Protein AF-A0A3D4ZHD2-F1 (afdb_monome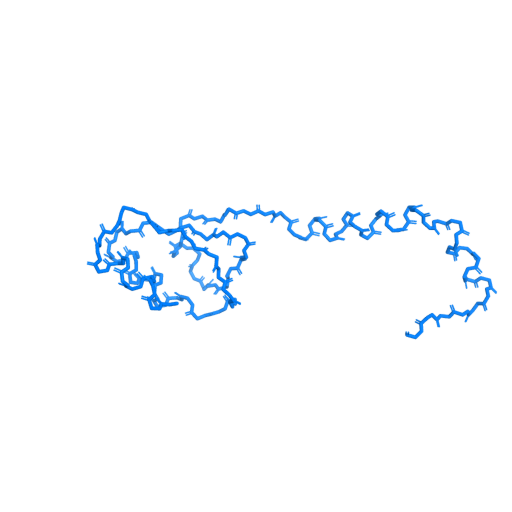r)

pLDDT: mean 89.54, std 13.88, range [41.22, 98.62]

Sequence (92 aa):
IKALRSFIAYQVDVIVFVPIVTDGWDNVLQEARDAGIPVLVTDRKIHVDDQSLYAGFIGTDSLREGRNAGLFVLDKFKNKSELLNETKEYIN

Foldseek 3Di:
DVVLVVCLVVLDQEAEDEDPDADDCAVSLVSCVVSVHAYEYEADHHDDPDPVSHPYYHHDPVVVVVVVVVVVVCVVCVVVVVVCVVVVDDDD

Structure (mmCIF, N/CA/C/O backbone):
data_AF-A0A3D4ZHD2-F1
#
_entry.id   AF-A0A3D4ZHD2-F1
#
loop_
_atom_site.group_PDB
_atom_site.id
_atom_site.type_symbol
_atom_site.label_atom_id
_atom_site.label_alt_id
_atom_site.label_comp_id
_atom_site.label_asym_id
_atom_site.label_entity_id
_atom_site.label_seq_id
_atom_site.pdbx_PDB_ins_code
_atom_site.Cartn_x
_atom_site.Cartn_y
_atom_site.Cartn_z
_atom_site.occupancy
_atom_site.B_iso_or_equiv
_atom_site.auth_seq_id
_atom_site.auth_comp_id
_atom_site.auth_asym_id
_atom_site.auth_atom_id
_atom_site.pdbx_PDB_model_num
ATOM 1 N N . ILE A 1 1 ? 2.731 4.441 11.469 1.00 89.19 1 ILE A N 1
ATOM 2 C CA . ILE A 1 1 ? 1.874 3.777 12.487 1.00 89.19 1 ILE A CA 1
ATOM 3 C C . ILE A 1 1 ? 1.145 4.774 13.399 1.00 89.19 1 ILE A C 1
ATOM 5 O O . ILE A 1 1 ? -0.075 4.749 13.389 1.00 89.19 1 ILE A O 1
ATOM 9 N N . LYS A 1 2 ? 1.816 5.684 14.137 1.00 93.25 2 LYS A N 1
ATOM 10 C CA . LYS A 1 2 ? 1.138 6.619 15.077 1.00 93.25 2 LYS A CA 1
ATOM 11 C C . LYS A 1 2 ? -0.047 7.387 14.463 1.00 93.25 2 LYS A C 1
ATOM 13 O O . LYS A 1 2 ? -1.101 7.437 15.077 1.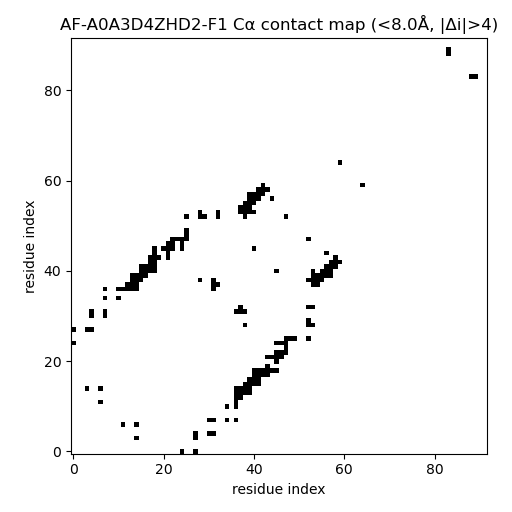00 93.25 2 LYS A O 1
ATOM 18 N N . ALA A 1 3 ? 0.114 7.923 13.251 1.00 94.44 3 ALA A N 1
ATOM 19 C CA . ALA A 1 3 ? -0.952 8.650 12.558 1.00 94.44 3 ALA A CA 1
ATOM 20 C C . ALA A 1 3 ? -2.200 7.788 12.287 1.00 94.44 3 ALA A C 1
ATOM 22 O O . ALA A 1 3 ? -3.306 8.250 12.535 1.00 94.44 3 ALA A O 1
ATOM 23 N N . LEU A 1 4 ? -2.029 6.527 11.862 1.00 96.19 4 LEU A N 1
ATOM 24 C CA . LEU A 1 4 ? -3.151 5.600 11.653 1.00 96.19 4 LEU A CA 1
ATOM 25 C C . LEU A 1 4 ? -3.946 5.410 12.948 1.00 96.19 4 LEU A C 1
ATOM 27 O O . LEU A 1 4 ? -5.158 5.559 12.941 1.00 96.19 4 LEU A O 1
ATOM 31 N N . ARG A 1 5 ? -3.263 5.175 14.074 1.00 97.69 5 ARG A N 1
ATOM 32 C CA . ARG A 1 5 ? -3.927 5.030 15.380 1.00 97.69 5 ARG A CA 1
ATOM 33 C C . ARG A 1 5 ? -4.682 6.284 15.809 1.00 97.69 5 ARG A C 1
ATOM 35 O O . ARG A 1 5 ? -5.755 6.175 16.389 1.00 97.69 5 ARG A O 1
ATOM 42 N N . SER A 1 6 ? -4.154 7.469 15.502 1.00 98.31 6 SER A N 1
ATOM 43 C CA . SER A 1 6 ? -4.882 8.722 15.727 1.00 98.31 6 SER A CA 1
ATOM 44 C C . SER A 1 6 ? -6.149 8.806 14.874 1.00 98.31 6 SER A C 1
ATOM 46 O O . SER A 1 6 ? -7.193 9.167 15.400 1.00 98.31 6 SER A O 1
ATOM 48 N N . PHE A 1 7 ? -6.094 8.418 13.598 1.00 98.19 7 PHE A N 1
ATOM 49 C CA . PHE A 1 7 ? -7.279 8.386 12.736 1.00 98.19 7 PHE A CA 1
ATOM 50 C C . PHE A 1 7 ? -8.322 7.358 13.186 1.00 98.19 7 PHE A C 1
ATOM 52 O O . PHE A 1 7 ? -9.511 7.662 13.159 1.00 98.19 7 PHE A O 1
ATOM 59 N N . ILE A 1 8 ? -7.885 6.194 13.676 1.00 98.31 8 ILE A N 1
ATOM 60 C CA . ILE A 1 8 ? -8.773 5.191 14.280 1.00 98.31 8 ILE A CA 1
ATOM 61 C C . ILE A 1 8 ? -9.474 5.774 15.513 1.00 98.31 8 ILE A C 1
ATOM 63 O O . ILE A 1 8 ? -10.693 5.694 15.626 1.00 98.31 8 ILE A O 1
ATOM 67 N N . ALA A 1 9 ? -8.725 6.426 16.409 1.00 98.31 9 ALA A N 1
ATOM 68 C CA . ALA A 1 9 ? -9.288 7.062 17.601 1.00 98.31 9 ALA A CA 1
ATOM 69 C C . ALA A 1 9 ? -10.268 8.202 17.274 1.00 98.31 9 ALA A C 1
ATOM 71 O O . ALA A 1 9 ? -11.216 8.429 18.021 1.00 98.31 9 ALA A O 1
ATOM 72 N N . TYR A 1 10 ? -10.053 8.912 16.165 1.00 98.38 10 TYR A N 1
ATOM 73 C CA . TYR A 1 10 ? -10.966 9.945 15.672 1.00 98.38 10 TYR A CA 1
ATOM 74 C C . TYR A 1 10 ? -12.174 9.393 14.913 1.00 98.38 10 TYR A C 1
ATOM 76 O O . TYR A 1 10 ? -13.033 10.184 14.537 1.00 98.38 10 TYR A O 1
ATOM 84 N N . GLN A 1 11 ? -12.248 8.074 14.703 1.00 97.75 11 GLN A N 1
ATOM 85 C CA . GLN A 1 11 ? -13.320 7.412 13.957 1.00 97.75 11 GLN A CA 1
ATOM 86 C C . GLN A 1 11 ? -13.567 8.053 12.586 1.00 97.75 11 GLN A C 1
ATOM 88 O O . GLN A 1 11 ? -14.698 8.366 12.224 1.00 97.75 11 GLN A O 1
ATOM 93 N N . VAL A 1 12 ? -12.489 8.288 11.832 1.00 98.56 12 VAL A N 1
ATOM 94 C CA . VAL A 1 12 ? -12.607 8.787 10.454 1.00 98.56 12 VAL A CA 1
ATOM 95 C C . VAL A 1 12 ? -13.344 7.779 9.567 1.00 98.56 12 VAL A C 1
ATOM 97 O O . VAL A 1 12 ? -13.270 6.575 9.803 1.00 98.56 12 VAL A O 1
ATOM 100 N N . ASP A 1 13 ? -13.982 8.256 8.498 1.00 98.62 13 ASP A N 1
ATOM 101 C CA . ASP A 1 13 ? -14.741 7.387 7.589 1.00 98.62 13 ASP A CA 1
ATOM 102 C C . ASP A 1 13 ? -13.851 6.446 6.761 1.00 98.62 13 ASP A C 1
ATOM 104 O O . ASP A 1 13 ? -14.250 5.330 6.440 1.00 98.62 13 ASP A O 1
ATOM 108 N N . VAL A 1 14 ? -12.653 6.901 6.375 1.00 98.31 14 VAL A N 1
ATOM 109 C CA . VAL A 1 14 ? -11.698 6.155 5.539 1.00 98.31 14 VAL A CA 1
ATOM 110 C C . VAL A 1 14 ? -10.272 6.587 5.879 1.00 98.31 14 VAL A C 1
ATOM 112 O O . VAL A 1 14 ? -10.009 7.770 6.106 1.00 98.31 14 VAL A O 1
ATOM 115 N N . ILE A 1 15 ? -9.322 5.649 5.839 1.00 98.44 15 ILE A N 1
ATOM 116 C CA . ILE A 1 15 ? -7.885 5.945 5.917 1.00 98.44 15 ILE A CA 1
ATOM 117 C C . ILE A 1 15 ? -7.221 5.620 4.580 1.00 98.44 15 ILE A C 1
ATOM 119 O O . ILE A 1 15 ? -7.371 4.520 4.054 1.00 98.44 15 ILE A O 1
ATOM 123 N N . VAL A 1 16 ? -6.421 6.551 4.059 1.00 97.81 16 VAL A N 1
ATOM 124 C CA . VAL A 1 16 ? -5.569 6.328 2.882 1.00 97.81 16 VAL A CA 1
ATOM 125 C C . VAL A 1 16 ? -4.135 6.697 3.234 1.00 97.81 16 VAL A C 1
ATOM 127 O O . VAL A 1 16 ? -3.896 7.784 3.761 1.00 97.81 16 VAL A O 1
ATOM 130 N N . PHE A 1 17 ? -3.170 5.813 2.971 1.00 96.62 17 PHE A N 1
ATOM 131 C CA . PHE A 1 17 ? -1.771 6.096 3.300 1.00 96.62 17 PHE A CA 1
ATOM 132 C C . PHE A 1 17 ? -0.763 5.435 2.354 1.00 96.62 17 PHE A C 1
ATOM 134 O O . PHE A 1 17 ? -1.031 4.394 1.754 1.00 96.62 17 PHE A O 1
ATOM 141 N N . VAL A 1 18 ? 0.425 6.043 2.276 1.00 96.31 18 VAL A N 1
ATOM 142 C CA . VAL A 1 18 ? 1.603 5.477 1.607 1.00 96.31 18 VAL A CA 1
ATOM 143 C C . VAL A 1 18 ? 2.492 4.799 2.654 1.00 96.31 18 VAL A C 1
ATOM 145 O O . VAL A 1 18 ? 2.964 5.479 3.575 1.00 96.31 18 VAL A O 1
ATOM 148 N N . PRO A 1 19 ? 2.757 3.487 2.556 1.00 93.88 19 PRO A N 1
ATOM 149 C CA . PRO A 1 19 ? 3.638 2.795 3.485 1.00 93.88 19 PRO A CA 1
ATOM 150 C C . PRO A 1 19 ? 5.099 3.159 3.206 1.00 93.88 19 PRO A C 1
ATOM 152 O O . PRO A 1 19 ? 5.539 3.216 2.061 1.00 93.88 19 PRO A O 1
ATOM 155 N N . ILE A 1 20 ? 5.877 3.395 4.266 1.00 93.00 20 ILE A N 1
ATOM 156 C CA . ILE A 1 20 ? 7.318 3.679 4.144 1.00 93.00 20 ILE A CA 1
ATOM 157 C C . ILE A 1 20 ? 8.192 2.420 4.179 1.00 93.00 20 ILE A C 1
ATOM 159 O O . ILE A 1 20 ? 9.323 2.457 3.704 1.00 93.00 20 ILE A O 1
ATOM 163 N N . VAL A 1 21 ? 7.654 1.332 4.731 1.00 93.00 21 VAL A N 1
ATOM 164 C CA . VAL A 1 21 ? 8.265 0.004 4.870 1.00 93.00 21 VAL A CA 1
ATOM 165 C C . VAL A 1 21 ? 7.230 -1.051 4.491 1.00 93.00 21 VAL A C 1
ATOM 167 O O . VAL A 1 21 ? 6.030 -0.776 4.553 1.00 93.00 21 VAL A O 1
ATOM 170 N N . THR A 1 22 ? 7.681 -2.241 4.107 1.00 92.12 22 THR A N 1
ATOM 171 C CA . THR A 1 22 ? 6.808 -3.296 3.575 1.00 92.12 22 THR A CA 1
ATOM 172 C C . THR A 1 22 ? 6.034 -4.040 4.666 1.00 92.12 22 THR A C 1
ATOM 174 O O . THR A 1 22 ? 4.864 -4.349 4.464 1.00 92.12 22 THR A O 1
ATOM 177 N N . ASP A 1 23 ? 6.659 -4.272 5.820 1.00 94.75 23 ASP A N 1
ATOM 178 C CA . ASP A 1 23 ? 6.147 -5.146 6.884 1.00 94.75 23 ASP A CA 1
ATOM 179 C C . ASP A 1 23 ? 5.738 -4.372 8.150 1.00 94.75 23 ASP A C 1
ATOM 181 O O . ASP A 1 23 ? 6.070 -3.194 8.325 1.00 94.75 23 ASP A O 1
ATOM 185 N N . GLY A 1 24 ? 5.056 -5.059 9.074 1.00 93.94 24 GLY A N 1
ATOM 186 C CA . GLY A 1 24 ? 4.717 -4.533 10.403 1.00 93.94 24 GLY A CA 1
ATOM 187 C C . GLY A 1 24 ? 3.399 -3.757 10.466 1.00 93.94 24 GLY A C 1
ATOM 188 O O . GLY A 1 24 ? 3.198 -2.950 11.379 1.00 93.94 24 GLY A O 1
ATOM 189 N N . TRP A 1 25 ? 2.509 -3.980 9.498 1.00 95.88 25 TRP A N 1
ATOM 190 C CA . TRP A 1 25 ? 1.224 -3.285 9.393 1.00 95.88 25 TRP A CA 1
ATOM 191 C C . TRP A 1 25 ? 0.051 -4.070 9.992 1.00 95.88 25 TRP A C 1
ATOM 193 O O . TRP A 1 25 ? -0.964 -3.457 10.315 1.00 95.88 25 TRP A O 1
ATOM 203 N N . ASP A 1 26 ? 0.201 -5.376 10.211 1.00 96.19 26 ASP A N 1
ATOM 204 C CA . ASP A 1 26 ? -0.866 -6.312 10.587 1.00 96.19 26 ASP A CA 1
ATOM 205 C C . ASP A 1 26 ? -1.674 -5.825 11.793 1.00 96.19 26 ASP A C 1
ATOM 207 O O . ASP A 1 26 ? -2.886 -5.654 11.703 1.00 96.19 26 ASP A O 1
ATOM 211 N N . ASN A 1 27 ? -0.996 -5.478 12.892 1.00 96.81 27 ASN A N 1
ATOM 212 C CA . ASN A 1 27 ? -1.666 -5.041 14.120 1.00 96.81 27 ASN A CA 1
ATOM 213 C C . ASN A 1 27 ? -2.504 -3.771 13.918 1.00 96.81 27 ASN A C 1
ATOM 215 O O . ASN A 1 27 ? -3.642 -3.706 14.363 1.00 96.81 27 ASN A O 1
ATOM 219 N N . VAL A 1 28 ? -1.961 -2.748 13.248 1.00 97.19 28 VAL A N 1
ATOM 220 C CA . VAL A 1 28 ? -2.676 -1.467 13.101 1.00 97.19 28 VAL A CA 1
ATOM 221 C C . VAL A 1 28 ? -3.782 -1.539 12.046 1.00 97.19 28 VAL A C 1
ATOM 223 O O . VAL A 1 28 ? -4.773 -0.820 12.150 1.00 97.19 28 VAL A O 1
ATOM 226 N N . LEU A 1 29 ? -3.640 -2.406 11.041 1.00 97.81 29 LEU A N 1
ATOM 227 C CA . LEU A 1 29 ? -4.712 -2.669 10.085 1.00 97.81 29 LEU A CA 1
ATOM 228 C C . LEU A 1 29 ? -5.825 -3.514 10.711 1.00 97.81 29 LEU A C 1
ATOM 230 O O . LEU A 1 29 ? -6.994 -3.249 10.445 1.00 97.81 29 LEU A O 1
ATOM 234 N N . GLN A 1 30 ? -5.486 -4.455 11.598 1.00 98.00 30 GLN A N 1
ATOM 235 C CA . GLN A 1 30 ? -6.476 -5.168 12.404 1.00 98.00 30 GLN A CA 1
ATOM 236 C C . GLN A 1 30 ? -7.238 -4.198 13.317 1.00 98.00 30 GLN A C 1
ATOM 238 O O . GLN A 1 30 ? -8.463 -4.212 13.313 1.00 98.00 30 GLN A O 1
ATOM 243 N N . GLU A 1 31 ? -6.542 -3.285 14.008 1.00 98.31 31 GLU A N 1
ATOM 244 C CA . GLU A 1 31 ? -7.177 -2.223 14.809 1.00 98.31 31 GLU A CA 1
ATOM 245 C C . GLU A 1 31 ? -8.163 -1.379 13.968 1.00 98.31 31 GLU A C 1
ATOM 247 O O . GLU A 1 31 ? -9.259 -1.060 14.428 1.00 98.31 31 GLU A O 1
ATOM 252 N N . ALA A 1 32 ? -7.803 -1.028 12.726 1.00 98.25 32 ALA A N 1
ATOM 253 C CA . ALA A 1 32 ? -8.686 -0.281 11.825 1.00 98.25 32 ALA A CA 1
ATOM 254 C C . ALA A 1 32 ? -9.909 -1.102 11.386 1.00 98.25 32 ALA A C 1
ATOM 256 O O . ALA A 1 32 ? -11.030 -0.590 11.392 1.00 98.25 32 ALA A O 1
ATOM 257 N N . ARG A 1 33 ? -9.703 -2.382 11.049 1.00 97.81 33 ARG A N 1
ATOM 258 C CA . ARG A 1 33 ? -10.766 -3.325 10.682 1.00 97.81 33 ARG A CA 1
ATOM 259 C C . ARG A 1 33 ? -11.762 -3.517 11.821 1.00 97.81 33 ARG A C 1
ATOM 261 O O . ARG A 1 33 ? -12.964 -3.459 11.580 1.00 97.81 33 ARG A O 1
ATOM 268 N N . ASP A 1 34 ? -11.271 -3.694 13.044 1.00 98.06 34 ASP A N 1
ATOM 269 C CA . ASP A 1 34 ? -12.100 -3.866 14.242 1.00 98.06 34 ASP A CA 1
ATOM 270 C C . ASP A 1 34 ? -12.928 -2.607 14.544 1.00 98.06 34 ASP A C 1
ATOM 272 O O . ASP A 1 34 ? -14.059 -2.701 15.017 1.00 98.06 34 ASP A O 1
ATOM 276 N N . ALA A 1 35 ? -12.399 -1.424 14.211 1.00 98.25 35 ALA A N 1
ATOM 277 C CA . ALA A 1 35 ? -13.120 -0.155 14.288 1.00 98.25 35 ALA A CA 1
ATOM 278 C C . ALA A 1 35 ? -14.104 0.078 13.121 1.00 98.25 35 ALA A C 1
ATOM 280 O O . ALA A 1 35 ? -14.810 1.086 13.117 1.00 98.25 35 ALA A O 1
ATOM 281 N N . GLY A 1 36 ? -14.157 -0.821 12.132 1.00 98.00 36 GLY A N 1
ATOM 282 C CA . GLY A 1 36 ? -15.008 -0.689 10.947 1.00 98.00 36 GLY A CA 1
ATOM 283 C C . GLY A 1 36 ? -14.522 0.350 9.932 1.00 98.00 36 GLY A C 1
ATOM 284 O O . GLY A 1 36 ? -15.306 0.776 9.087 1.00 98.00 36 GLY A O 1
ATOM 285 N N . ILE A 1 37 ? -13.252 0.761 10.001 1.00 98.62 37 ILE A N 1
ATOM 286 C CA . ILE A 1 37 ? -12.689 1.810 9.145 1.00 98.62 37 ILE A CA 1
ATOM 287 C C . ILE A 1 37 ? -11.980 1.163 7.946 1.00 98.62 37 ILE A C 1
ATOM 289 O O . ILE A 1 37 ? -10.954 0.499 8.126 1.00 98.62 37 ILE A O 1
ATOM 293 N N . PRO A 1 38 ? -12.465 1.352 6.706 1.00 98.25 38 PRO A N 1
ATOM 294 C CA . PRO A 1 38 ? -11.781 0.851 5.522 1.00 98.25 38 PRO A CA 1
ATOM 295 C C . PRO A 1 38 ? -10.443 1.571 5.311 1.00 98.25 38 PRO A C 1
ATOM 297 O O . PRO A 1 38 ? -10.343 2.801 5.381 1.00 98.25 38 PRO A O 1
ATOM 300 N N . VAL A 1 39 ? -9.409 0.788 4.996 1.00 98.31 39 VAL A N 1
ATOM 301 C CA . VAL A 1 39 ? -8.060 1.291 4.713 1.00 98.31 39 VAL A CA 1
ATOM 302 C C . VAL A 1 39 ? -7.707 1.064 3.247 1.00 98.31 39 VAL A C 1
ATOM 304 O O . VAL A 1 39 ? -7.809 -0.056 2.751 1.00 98.31 39 VAL A O 1
ATOM 307 N N . LEU A 1 40 ? -7.245 2.108 2.562 1.00 98.06 40 LEU A N 1
ATOM 308 C CA . LEU A 1 40 ? -6.654 2.025 1.228 1.00 98.06 40 LEU A CA 1
ATOM 309 C C . LEU A 1 40 ? -5.144 2.256 1.314 1.00 98.06 40 LEU A C 1
ATOM 311 O O . LEU A 1 40 ? -4.675 3.258 1.862 1.00 98.06 40 LEU A O 1
ATOM 315 N N . VAL A 1 41 ? -4.378 1.337 0.737 1.00 97.12 41 VAL A N 1
ATOM 316 C CA . VAL A 1 41 ? -2.923 1.468 0.605 1.00 97.12 41 VAL A CA 1
ATOM 317 C C . VAL A 1 41 ? -2.631 2.112 -0.746 1.00 97.12 41 VAL A C 1
ATOM 319 O O . VAL A 1 41 ? -3.243 1.742 -1.745 1.00 97.12 41 VAL A O 1
ATOM 322 N N . THR A 1 42 ? -1.718 3.077 -0.812 1.00 96.69 42 THR A N 1
ATOM 323 C CA . THR A 1 42 ? -1.373 3.729 -2.082 1.00 96.69 42 THR A CA 1
ATOM 324 C C . THR A 1 42 ? 0.129 3.817 -2.313 1.00 96.69 42 THR A C 1
ATOM 326 O O . THR A 1 42 ? 0.905 3.771 -1.357 1.00 96.69 42 THR A O 1
ATOM 329 N N . ASP A 1 43 ? 0.524 3.927 -3.586 1.00 93.94 43 ASP A N 1
ATOM 330 C CA . ASP A 1 43 ? 1.901 4.050 -4.099 1.00 93.94 43 ASP A CA 1
ATOM 331 C C . ASP A 1 43 ? 2.760 2.789 -3.898 1.00 93.94 43 ASP A C 1
ATOM 333 O O . ASP A 1 43 ? 3.193 2.163 -4.865 1.00 93.94 43 ASP A O 1
ATOM 337 N N . ARG A 1 44 ? 2.941 2.344 -2.652 1.00 91.94 44 ARG A N 1
ATOM 338 C CA . ARG A 1 44 ? 3.767 1.185 -2.293 1.00 91.94 44 ARG A CA 1
ATOM 339 C C . ARG A 1 44 ? 2.928 0.045 -1.730 1.00 91.94 44 ARG A C 1
ATOM 341 O O . ARG A 1 44 ? 2.030 0.263 -0.924 1.00 91.94 44 ARG A O 1
ATOM 348 N N . LYS A 1 45 ? 3.230 -1.185 -2.150 1.00 90.88 45 LYS A N 1
ATOM 349 C CA . LYS A 1 45 ? 2.587 -2.394 -1.615 1.00 90.88 45 LYS A CA 1
ATOM 350 C C . LYS A 1 45 ? 3.159 -2.738 -0.238 1.00 90.88 45 LYS A C 1
ATOM 352 O O . LYS A 1 45 ? 4.345 -2.524 0.008 1.00 90.88 45 LYS A O 1
ATOM 357 N N . ILE A 1 46 ? 2.317 -3.301 0.621 1.00 93.44 46 ILE A N 1
ATOM 358 C CA . ILE A 1 46 ? 2.707 -3.897 1.905 1.00 93.44 46 ILE A CA 1
ATOM 359 C C . ILE A 1 46 ? 2.621 -5.417 1.826 1.00 93.44 46 ILE A C 1
ATOM 361 O O . ILE A 1 46 ? 1.913 -5.962 0.976 1.00 93.44 46 ILE A O 1
ATOM 365 N N . HIS A 1 47 ? 3.322 -6.087 2.730 1.00 94.00 47 HIS A N 1
ATOM 366 C CA . HIS A 1 47 ? 3.206 -7.518 2.944 1.00 94.00 47 HIS A CA 1
ATOM 367 C C . HIS A 1 47 ? 2.445 -7.752 4.250 1.00 94.00 47 HIS A C 1
ATOM 369 O O . HIS A 1 47 ? 2.820 -7.230 5.298 1.00 94.00 47 HIS A O 1
ATOM 375 N N . VAL A 1 48 ? 1.336 -8.478 4.139 1.00 93.44 48 VAL A N 1
ATOM 376 C CA . VAL A 1 48 ? 0.476 -8.904 5.246 1.00 93.44 48 VAL A CA 1
ATOM 377 C C . VAL A 1 48 ? 0.019 -10.324 4.956 1.00 93.44 48 VAL A C 1
ATOM 379 O O . VAL A 1 48 ? -0.232 -10.664 3.791 1.00 93.44 48 VAL A O 1
ATOM 382 N N . ASP A 1 49 ? -0.113 -11.128 6.005 1.00 91.00 49 ASP A N 1
ATOM 383 C CA . ASP A 1 49 ? -0.565 -12.515 5.868 1.00 91.00 49 ASP A CA 1
ATOM 384 C C . ASP A 1 49 ? -2.047 -12.568 5.450 1.00 91.00 49 ASP A C 1
ATOM 386 O O . ASP A 1 49 ? -2.430 -13.345 4.574 1.00 91.00 49 ASP A O 1
ATOM 390 N N . ASP A 1 50 ? -2.877 -11.684 6.019 1.00 94.75 50 ASP A N 1
ATOM 391 C CA . ASP A 1 50 ? -4.288 -11.521 5.658 1.00 94.75 50 ASP A CA 1
ATOM 392 C C . ASP A 1 50 ? -4.492 -10.285 4.765 1.00 94.75 50 ASP A C 1
ATOM 394 O O . ASP A 1 50 ? -4.512 -9.141 5.218 1.00 94.75 50 ASP A O 1
ATOM 398 N N . GLN A 1 51 ? -4.703 -10.516 3.468 1.00 92.94 51 GLN A N 1
ATOM 399 C CA . GLN A 1 51 ? -4.963 -9.451 2.492 1.00 92.94 51 GLN A CA 1
ATOM 400 C C . GLN A 1 51 ? -6.315 -8.744 2.701 1.00 92.94 51 GLN A C 1
ATOM 402 O O . GLN A 1 51 ? -6.514 -7.665 2.153 1.00 92.94 51 GLN A O 1
ATOM 407 N N . SER A 1 52 ? -7.236 -9.302 3.500 1.00 95.06 52 SER A N 1
ATOM 408 C CA . SER A 1 52 ? -8.511 -8.647 3.835 1.00 95.06 52 SER A CA 1
ATOM 409 C C . SER A 1 52 ? -8.375 -7.519 4.866 1.00 95.06 52 SER A C 1
ATOM 411 O O . SER A 1 52 ? -9.349 -6.822 5.148 1.00 95.06 52 SER A O 1
ATOM 413 N N . LEU A 1 53 ? -7.168 -7.302 5.402 1.00 96.94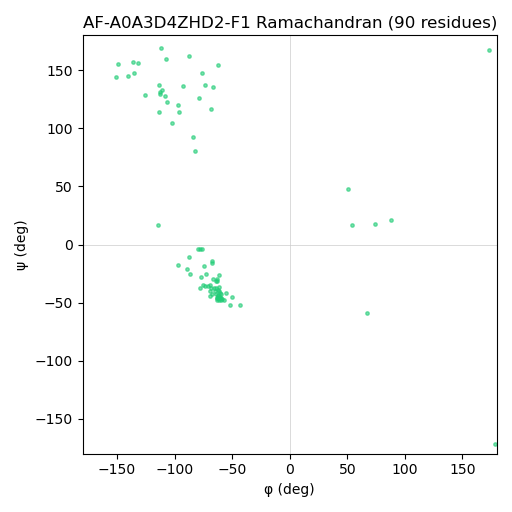 53 LEU A N 1
ATOM 414 C CA . LEU A 1 53 ? -6.857 -6.217 6.337 1.00 96.94 53 LEU A CA 1
ATOM 415 C C . LEU A 1 53 ? -6.922 -4.814 5.717 1.00 96.94 53 LEU A C 1
ATOM 417 O O . LEU A 1 53 ? -6.981 -3.824 6.445 1.00 96.94 53 LEU A O 1
ATOM 421 N N . TYR A 1 54 ? -6.915 -4.699 4.391 1.00 96.94 54 TYR A N 1
ATOM 422 C CA . TYR A 1 54 ? -7.106 -3.431 3.699 1.00 96.94 54 TYR A CA 1
ATOM 423 C C . TYR A 1 54 ? -8.081 -3.610 2.531 1.00 96.94 54 TYR A C 1
ATOM 425 O O . TYR A 1 54 ? -8.157 -4.663 1.906 1.00 96.94 54 TYR A O 1
ATOM 433 N N . ALA A 1 55 ? -8.859 -2.569 2.242 1.00 97.06 55 ALA A N 1
ATOM 434 C CA . ALA A 1 55 ? -9.934 -2.608 1.253 1.00 97.06 55 ALA A CA 1
ATOM 435 C C . ALA A 1 55 ? -9.413 -2.637 -0.192 1.00 97.06 55 ALA A C 1
ATOM 437 O O . ALA A 1 55 ? -10.102 -3.101 -1.099 1.00 97.06 55 ALA A O 1
ATOM 438 N N . GLY A 1 56 ? -8.205 -2.126 -0.422 1.00 95.88 56 GLY A N 1
ATOM 439 C CA . GLY A 1 56 ? -7.589 -2.147 -1.740 1.00 95.88 56 GLY A CA 1
ATOM 440 C C . GLY A 1 56 ? -6.288 -1.363 -1.828 1.00 95.88 56 GLY A C 1
ATOM 441 O O . GLY A 1 56 ? -5.933 -0.585 -0.939 1.00 95.88 56 GLY A O 1
ATOM 442 N N . PHE A 1 57 ? -5.585 -1.583 -2.936 1.00 95.62 57 PHE A N 1
ATOM 443 C CA . PHE A 1 57 ? -4.361 -0.879 -3.289 1.00 95.62 57 PHE A CA 1
ATOM 444 C C . PHE A 1 57 ? -4.592 0.031 -4.499 1.00 95.62 57 PHE A C 1
ATOM 446 O O . PHE A 1 57 ? -5.149 -0.405 -5.507 1.00 95.62 57 PHE A O 1
ATOM 453 N N . ILE A 1 58 ? -4.127 1.276 -4.410 1.00 95.94 58 ILE A N 1
ATOM 454 C CA . ILE A 1 58 ? -4.136 2.251 -5.502 1.00 95.94 58 ILE A CA 1
ATOM 455 C C . ILE A 1 58 ? -2.687 2.533 -5.897 1.00 95.94 58 ILE A C 1
ATOM 457 O O . ILE A 1 58 ? -1.925 3.118 -5.137 1.00 95.94 58 ILE A O 1
ATOM 461 N N . GLY A 1 59 ? -2.288 2.148 -7.101 1.00 94.06 59 GLY A N 1
ATOM 462 C CA . GLY A 1 59 ? -0.938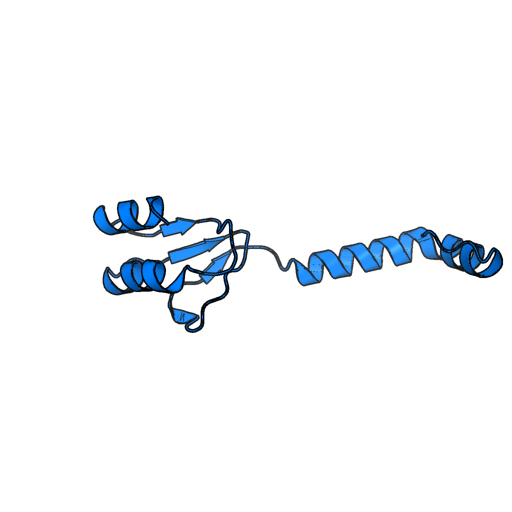 2.424 -7.570 1.00 94.06 59 GLY A CA 1
ATOM 463 C C . GLY A 1 59 ? -0.674 1.855 -8.948 1.00 94.06 59 GLY A C 1
ATOM 464 O O . GLY A 1 59 ? -1.585 1.375 -9.627 1.00 94.06 59 GLY A O 1
ATOM 465 N N . THR A 1 60 ? 0.585 1.924 -9.362 1.00 92.75 60 THR A N 1
ATOM 466 C CA . THR A 1 60 ? 1.010 1.418 -10.662 1.00 92.75 60 THR A CA 1
ATOM 467 C C . THR A 1 60 ? 1.370 -0.065 -10.607 1.00 92.75 60 THR A C 1
ATOM 469 O O . THR A 1 60 ? 1.615 -0.651 -9.547 1.00 92.75 60 THR A O 1
ATOM 472 N N . ASP A 1 61 ? 1.417 -0.697 -11.781 1.00 92.25 61 ASP A N 1
ATOM 473 C CA . ASP A 1 61 ? 2.075 -1.991 -11.943 1.00 92.25 61 ASP A CA 1
ATOM 474 C C . ASP A 1 61 ? 3.581 -1.762 -12.118 1.00 92.25 61 ASP A C 1
ATOM 476 O O . ASP A 1 61 ? 4.112 -1.764 -13.232 1.00 92.25 61 ASP A O 1
ATOM 480 N N . SER A 1 62 ? 4.275 -1.548 -10.999 1.00 89.44 62 SER A N 1
ATOM 481 C CA . SER A 1 62 ? 5.703 -1.211 -10.999 1.00 89.44 62 SER A CA 1
ATOM 482 C C . SER A 1 62 ? 6.574 -2.310 -11.627 1.00 89.44 62 SER A C 1
ATOM 484 O O . SER A 1 62 ? 7.637 -2.028 -12.178 1.00 89.44 62 SER A O 1
ATOM 486 N N . LEU A 1 63 ? 6.120 -3.572 -11.606 1.00 91.25 63 LEU A N 1
ATOM 487 C CA . LEU A 1 63 ? 6.810 -4.672 -12.288 1.00 91.25 63 LEU A CA 1
ATOM 488 C C . LEU A 1 63 ? 6.709 -4.526 -13.806 1.00 91.25 63 LEU A C 1
ATOM 490 O O . LEU A 1 63 ? 7.704 -4.703 -14.514 1.00 91.25 63 LEU A O 1
ATOM 494 N N . ARG A 1 64 ? 5.522 -4.198 -14.322 1.00 95.62 64 ARG A N 1
ATOM 495 C CA . ARG A 1 64 ? 5.335 -3.925 -15.750 1.00 95.62 64 ARG A CA 1
ATOM 496 C C . ARG A 1 64 ? 6.099 -2.683 -16.189 1.00 95.62 64 ARG A C 1
ATOM 498 O O . ARG A 1 64 ? 6.708 -2.714 -17.254 1.00 95.62 64 ARG A O 1
ATOM 505 N N . GLU A 1 65 ? 6.114 -1.630 -15.381 1.00 95.50 65 GLU A N 1
ATOM 506 C CA . GLU A 1 65 ? 6.901 -0.421 -15.654 1.00 95.50 65 GLU A CA 1
ATOM 507 C C . GLU A 1 65 ? 8.395 -0.738 -15.763 1.00 95.50 65 GLU A C 1
ATOM 509 O O . GLU A 1 65 ? 9.019 -0.384 -16.764 1.00 95.50 65 GLU A O 1
ATOM 514 N N . GLY A 1 66 ? 8.949 -1.495 -14.810 1.00 95.69 66 GLY A N 1
ATOM 515 C CA . GLY A 1 66 ? 10.344 -1.939 -14.856 1.00 95.69 66 GLY A CA 1
ATOM 516 C C . GLY A 1 66 ? 10.663 -2.788 -16.091 1.00 95.69 66 GLY A C 1
ATOM 517 O O . GLY A 1 66 ? 11.677 -2.568 -16.755 1.00 95.69 66 GLY A O 1
ATOM 518 N N . ARG A 1 67 ? 9.772 -3.717 -16.467 1.00 97.62 67 ARG A N 1
ATOM 519 C CA . ARG A 1 67 ? 9.923 -4.516 -17.699 1.00 97.62 67 ARG A CA 1
ATOM 520 C C . ARG A 1 67 ? 9.892 -3.645 -18.951 1.00 97.62 67 ARG A C 1
ATOM 522 O O . ARG A 1 67 ? 10.748 -3.803 -19.816 1.00 97.62 67 ARG A O 1
ATOM 529 N N . ASN A 1 68 ? 8.941 -2.719 -19.042 1.00 97.50 68 ASN A N 1
ATOM 530 C CA . ASN A 1 68 ? 8.826 -1.803 -20.176 1.00 97.50 68 ASN A CA 1
ATOM 531 C C . ASN A 1 68 ? 10.065 -0.908 -20.299 1.00 97.50 68 ASN A C 1
ATOM 533 O O . ASN A 1 68 ? 10.546 -0.693 -21.408 1.00 97.50 68 ASN A O 1
ATOM 537 N N . ALA A 1 69 ? 10.614 -0.435 -19.177 1.00 97.19 69 ALA A N 1
ATOM 538 C CA . ALA A 1 69 ? 11.857 0.330 -19.163 1.00 97.19 69 ALA A CA 1
ATOM 539 C C . ALA A 1 69 ? 13.039 -0.501 -19.691 1.00 97.19 69 ALA A C 1
ATOM 541 O O . ALA A 1 69 ? 13.794 -0.024 -20.538 1.00 97.19 69 ALA A O 1
ATOM 542 N N . GLY A 1 70 ? 13.162 -1.762 -19.265 1.00 95.38 70 GLY A N 1
ATOM 543 C CA . GLY A 1 70 ? 14.172 -2.684 -19.794 1.00 95.38 70 GLY A CA 1
ATOM 544 C C . GLY A 1 70 ? 14.025 -2.919 -21.300 1.00 95.38 70 GLY A C 1
ATOM 545 O O . GLY A 1 70 ? 14.998 -2.802 -22.043 1.00 95.38 70 GLY A O 1
ATOM 546 N N . LEU A 1 71 ? 12.800 -3.172 -21.772 1.00 94.38 71 LEU A N 1
ATOM 547 C CA . LEU A 1 71 ? 12.504 -3.340 -23.199 1.00 94.38 71 LEU A CA 1
ATOM 548 C C . LEU A 1 71 ? 12.833 -2.084 -24.011 1.00 94.38 71 LEU A C 1
ATOM 550 O O . LEU A 1 71 ? 13.390 -2.194 -25.100 1.00 94.38 71 LEU A O 1
ATOM 554 N N . PHE A 1 72 ? 12.540 -0.899 -23.474 1.00 94.50 72 PHE A N 1
ATOM 555 C CA . PHE A 1 72 ? 12.885 0.367 -24.112 1.00 94.50 72 PHE A CA 1
ATOM 556 C C . PHE A 1 72 ? 14.399 0.531 -24.276 1.00 94.50 72 PHE A C 1
ATOM 558 O O . PHE A 1 72 ? 14.861 0.921 -25.346 1.00 94.50 72 PHE A O 1
ATOM 565 N N . VAL A 1 73 ? 15.186 0.219 -23.240 1.00 94.12 73 VAL A N 1
ATOM 566 C CA . VAL A 1 73 ? 16.655 0.276 -23.317 1.00 94.12 73 VAL A CA 1
ATOM 567 C C . VAL A 1 73 ? 17.177 -0.722 -24.350 1.00 94.12 73 VAL A C 1
ATOM 569 O O . VAL A 1 73 ? 17.989 -0.344 -25.193 1.00 94.12 73 VAL A O 1
ATOM 572 N N . LEU A 1 74 ? 16.681 -1.964 -24.334 1.00 88.88 74 LEU A N 1
ATOM 573 C CA . LEU A 1 74 ? 17.060 -2.975 -25.322 1.00 88.88 74 LEU A CA 1
ATOM 574 C C . LEU A 1 74 ? 16.779 -2.495 -26.746 1.00 88.88 74 LEU A C 1
ATOM 576 O O . LEU A 1 74 ? 17.668 -2.575 -27.584 1.00 88.88 74 LEU A O 1
ATOM 580 N N . ASP A 1 75 ? 15.587 -1.952 -27.003 1.00 89.81 75 ASP A N 1
ATOM 581 C CA . ASP A 1 75 ? 15.194 -1.435 -28.316 1.00 89.81 75 ASP A CA 1
ATOM 582 C C . ASP A 1 75 ? 16.059 -0.250 -28.766 1.00 89.81 75 ASP A C 1
ATOM 584 O O . ASP A 1 75 ? 16.615 -0.260 -29.866 1.00 89.81 75 ASP A O 1
ATOM 588 N N . LYS A 1 76 ? 16.261 0.729 -27.878 1.00 89.31 76 LYS A N 1
ATOM 589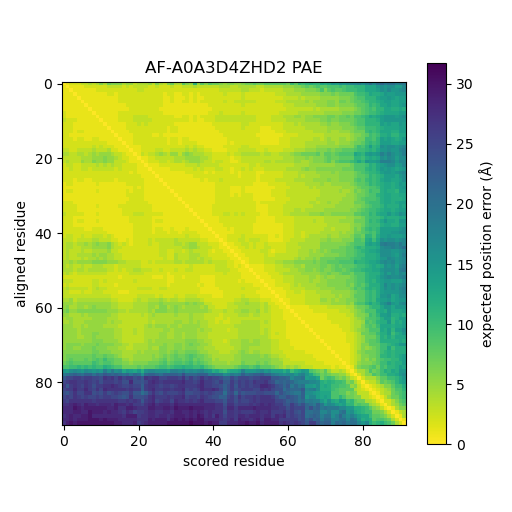 C CA . LYS A 1 76 ? 17.032 1.946 -28.161 1.00 89.31 76 LYS A CA 1
ATOM 590 C C . LYS A 1 76 ? 18.502 1.670 -28.481 1.00 89.31 76 LYS A C 1
ATOM 592 O O . LYS A 1 76 ? 19.116 2.441 -29.218 1.00 89.31 76 LYS A O 1
ATOM 597 N N . PHE A 1 77 ? 19.074 0.600 -27.930 1.00 87.56 77 PHE A N 1
ATOM 598 C CA . PHE A 1 77 ? 20.492 0.263 -28.074 1.00 87.56 77 PHE A CA 1
ATOM 599 C C . PHE A 1 77 ? 20.756 -1.033 -28.858 1.00 87.56 77 PHE A C 1
ATOM 601 O O . PHE A 1 77 ? 21.886 -1.521 -28.816 1.00 87.56 77 PHE A O 1
ATOM 608 N N . LYS A 1 78 ? 19.785 -1.557 -29.626 1.00 78.88 78 LYS A N 1
ATOM 609 C CA . LYS A 1 78 ? 19.933 -2.787 -30.442 1.00 78.88 78 LYS A CA 1
ATOM 610 C C . LYS A 1 78 ? 21.265 -2.852 -31.206 1.00 78.88 78 LYS A C 1
ATOM 612 O O . LYS A 1 78 ? 22.035 -3.785 -30.994 1.00 78.88 78 LYS A O 1
ATOM 617 N N . ASN A 1 79 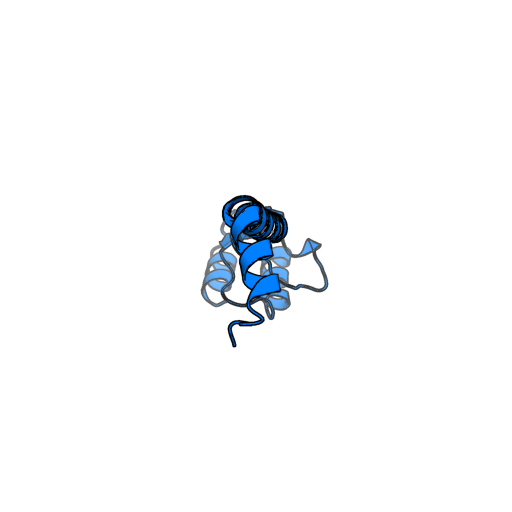? 21.600 -1.799 -31.958 1.00 69.75 79 ASN A N 1
ATOM 618 C CA . ASN A 1 79 ? 22.824 -1.728 -32.780 1.00 69.75 79 ASN A CA 1
ATOM 619 C C . ASN A 1 79 ? 24.114 -1.506 -31.966 1.00 69.75 79 ASN A C 1
ATOM 621 O O . ASN A 1 79 ? 25.215 -1.721 -32.460 1.00 69.75 79 ASN A O 1
ATOM 625 N N . LYS A 1 80 ? 24.000 -1.035 -30.718 1.00 60.69 80 LYS A N 1
ATOM 626 C CA . LYS A 1 80 ? 25.145 -0.837 -29.816 1.00 60.69 80 LYS A CA 1
ATOM 627 C C . LYS A 1 80 ? 25.477 -2.121 -29.050 1.00 60.69 80 LYS A C 1
ATOM 629 O O . LYS A 1 80 ? 26.623 -2.305 -28.664 1.00 60.69 80 LYS A O 1
ATOM 634 N N . SER A 1 81 ? 24.492 -3.005 -28.862 1.00 58.38 81 SER A N 1
ATOM 635 C CA . SER A 1 81 ? 24.688 -4.3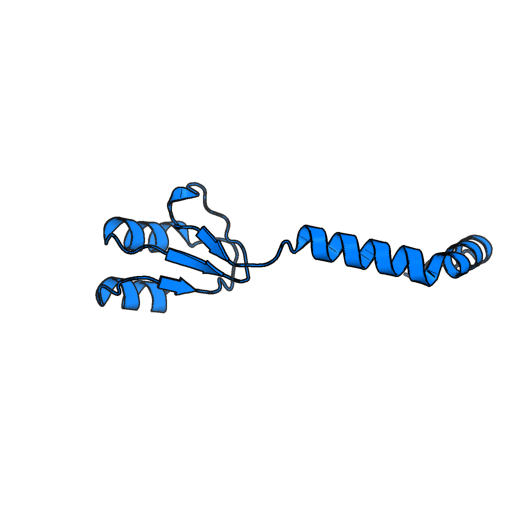20 -28.241 1.00 58.38 81 SER A CA 1
ATOM 636 C C . SER A 1 81 ? 25.515 -5.269 -29.117 1.00 58.38 81 SER A C 1
ATOM 638 O O . SER A 1 81 ? 26.384 -5.960 -28.595 1.00 58.38 81 SER A O 1
ATOM 640 N N . GLU A 1 82 ? 25.328 -5.237 -30.443 1.00 59.16 82 GLU A N 1
ATOM 641 C CA . GLU A 1 82 ? 26.185 -5.965 -31.392 1.00 59.16 82 GLU A CA 1
ATOM 642 C C . GLU A 1 82 ? 27.629 -5.453 -31.328 1.00 59.16 82 GLU A C 1
ATOM 644 O O . GLU A 1 82 ? 28.556 -6.248 -31.201 1.00 59.16 82 GLU A O 1
ATOM 649 N N . LEU A 1 83 ? 27.810 -4.128 -31.270 1.00 57.38 83 LEU A N 1
ATOM 650 C CA . LE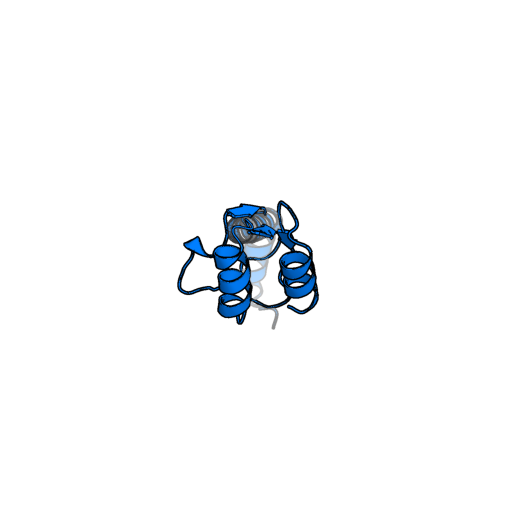U A 1 83 ? 29.127 -3.498 -31.152 1.00 57.38 83 LEU A CA 1
ATOM 651 C C . LEU A 1 83 ? 29.850 -3.845 -29.831 1.00 57.38 83 LEU A C 1
ATOM 653 O O . LEU A 1 83 ? 31.063 -4.027 -29.825 1.00 57.38 83 LEU A O 1
ATOM 657 N N . LEU A 1 84 ? 29.121 -3.946 -28.711 1.00 59.47 84 LEU A N 1
ATOM 658 C CA . LEU A 1 84 ? 29.671 -4.321 -27.396 1.00 59.47 84 LEU A CA 1
ATOM 659 C C . LEU A 1 84 ? 30.077 -5.802 -27.326 1.00 59.47 84 LEU A C 1
ATOM 661 O O . LEU A 1 84 ? 31.084 -6.145 -26.704 1.00 59.47 84 LEU A O 1
ATOM 665 N N . ASN A 1 85 ? 29.320 -6.681 -27.987 1.00 60.31 85 ASN A N 1
ATOM 666 C CA . ASN A 1 85 ? 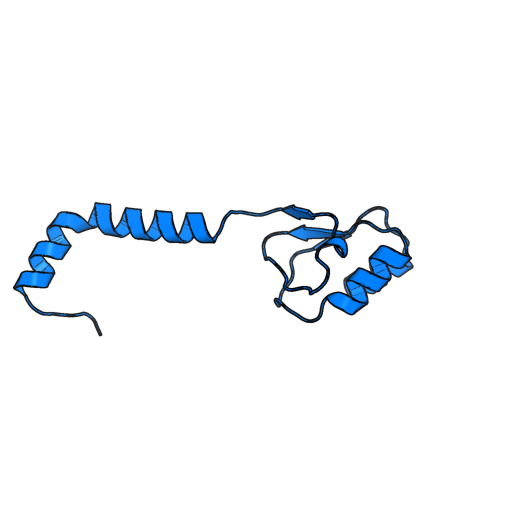29.659 -8.102 -28.085 1.00 60.31 85 ASN A CA 1
ATOM 667 C C . ASN A 1 85 ? 30.938 -8.330 -28.911 1.00 60.31 85 ASN A C 1
ATOM 669 O O . ASN A 1 85 ? 31.685 -9.270 -28.632 1.00 60.31 85 ASN A O 1
ATOM 673 N N . GLU A 1 86 ? 31.221 -7.459 -29.883 1.00 57.94 86 GLU A N 1
ATOM 674 C CA . GLU A 1 86 ? 32.463 -7.478 -30.663 1.00 57.94 86 GLU A CA 1
ATOM 675 C C . GLU A 1 86 ? 33.673 -6.939 -29.880 1.00 57.94 86 GLU A C 1
ATOM 677 O O . GLU A 1 86 ? 34.777 -7.466 -30.028 1.00 57.94 86 GLU A O 1
ATOM 682 N N . THR A 1 87 ? 33.491 -5.938 -29.009 1.00 63.22 87 THR A N 1
ATOM 683 C CA . THR A 1 87 ? 34.602 -5.311 -28.267 1.00 63.22 87 THR A CA 1
ATOM 684 C C . THR A 1 87 ? 34.966 -5.985 -26.940 1.00 63.22 87 THR A C 1
ATOM 686 O O . THR A 1 87 ? 36.025 -5.679 -26.397 1.00 63.22 87 THR A O 1
ATOM 689 N N . LYS A 1 88 ? 34.156 -6.923 -26.417 1.00 56.75 88 LYS A N 1
ATOM 690 C CA . LYS A 1 88 ? 34.366 -7.617 -25.118 1.00 56.75 88 LYS A CA 1
ATOM 691 C C . LYS A 1 88 ? 34.564 -6.691 -23.902 1.00 56.75 88 LYS A C 1
ATOM 693 O O . LYS A 1 88 ? 35.011 -7.154 -22.852 1.00 56.75 88 LYS A O 1
ATOM 698 N N . GLU A 1 89 ? 34.215 -5.412 -23.997 1.00 58.41 89 GLU A N 1
ATOM 699 C CA . GLU A 1 89 ? 34.170 -4.523 -22.836 1.00 58.41 89 GLU A CA 1
ATOM 700 C C . GLU A 1 89 ? 32.823 -4.688 -22.135 1.00 58.41 89 GLU A C 1
ATOM 702 O O . GLU A 1 89 ? 31.826 -4.050 -22.473 1.00 58.41 89 GLU A O 1
ATOM 707 N N . TYR A 1 90 ? 32.789 -5.578 -21.146 1.00 57.59 90 TYR A N 1
ATOM 708 C CA . TYR A 1 90 ? 31.690 -5.617 -20.192 1.00 57.59 90 TYR A CA 1
ATOM 709 C C . TYR A 1 90 ? 31.911 -4.510 -19.161 1.00 57.59 90 TYR A C 1
ATOM 711 O O . TYR A 1 90 ? 32.979 -4.409 -18.557 1.00 57.59 90 TYR A O 1
ATOM 719 N N . ILE A 1 91 ? 30.903 -3.659 -18.992 1.00 52.72 91 ILE A N 1
ATOM 720 C CA . ILE A 1 91 ? 30.888 -2.609 -17.976 1.00 52.72 91 ILE A CA 1
ATOM 721 C C . ILE A 1 91 ? 30.783 -3.313 -16.615 1.00 52.72 91 ILE A C 1
ATOM 723 O O . ILE A 1 91 ? 29.806 -4.026 -16.383 1.00 52.72 91 ILE A O 1
ATOM 727 N N . ASN A 1 92 ? 31.815 -3.155 -15.777 1.00 41.22 92 ASN A N 1
ATOM 728 C CA . ASN A 1 92 ? 31.823 -3.589 -14.373 1.00 41.22 92 ASN A CA 1
ATOM 729 C C . ASN A 1 92 ? 30.731 -2.888 -13.561 1.00 41.22 92 ASN A C 1
ATOM 731 O O . ASN A 1 92 ? 30.578 -1.656 -13.738 1.00 41.22 92 ASN A O 1
#

Radius of gyration: 21.27 Å; Cα contacts (8 Å, |Δi|>4): 98; chains: 1; bounding box: 50×22×50 Å

Mean predicted aligned error: 7.01 Å

Solvent-accessible surface area (backbone atoms only — not comparable to full-atom values): 5576 Å² total; per-residue (Å²): 110,73,66,59,56,52,42,53,76,66,64,48,82,65,48,77,48,68,59,94,59,48,64,87,48,60,68,65,29,46,56,27,50,77,71,70,30,50,31,36,40,25,77,44,78,68,58,60,94,60,72,83,49,39,78,45,77,51,67,75,66,62,67,58,50,53,51,50,52,52,52,48,52,52,62,78,36,52,78,53,51,58,54,39,69,73,65,70,68,73,86,128

Secondary structure (DSSP, 8-state):
-HHHHHHHHTT-S-EEE--SSSS--HHHHHHHHHTT--EEEESS----S-GGGSSEEES--HHHHHHHHHHHHHHHTHHHHHHHHHH-----

Nearest PDB structures (foldseek):
  6hyh-assembly1_A  TM=9.411E-01  e=4.090E-07  Mycolicibacterium smegmatis MC2 155
  5ocp-assembly2_B  TM=9.800E-01  e=3.840E-06  Shewanella sp. ANA-3
  2vk2-assembly1_A  TM=9.734E-01  e=5.770E-06  Escherichia coli K-12
  6hb0-assembly2_B  TM=8.340E-01  e=3.352E-06  Mycolicibacterium smegmatis MC2 155
  7pu4-assembly2_C  TM=8.607E-01  e=2.242E-05  Thermotoga maritima MSB8